Protein AF-A0AAV1KUM3-F1 (afdb_monomer)

Mean predicted aligned error: 6.7 Å

Solvent-accessible surface area (backbone atoms only — not comparable to full-atom values): 6616 Å² total; per-residue (Å²): 145,85,89,85,78,78,68,96,71,78,71,53,55,66,58,45,51,50,33,35,51,52,29,49,53,49,46,52,53,48,55,70,55,33,85,83,45,56,42,71,54,42,48,50,49,39,60,70,72,27,46,53,58,73,50,62,70,31,55,82,54,63,84,53,60,67,80,64,47,47,60,50,54,51,49,56,60,50,44,39,69,64,28,70,38,69,70,68,39,69,72,53,78,55,70,66,60,52,33,52,50,54,35,50,54,50,52,50,46,65,73,76,97

pLDDT: mean 85.31, std 14.9, range [33.22, 96.44]

Foldseek 3Di:
DPPPPPDPDPPCLVVLVVLLVVLVVLVVVLLVCLVVDALVVSLVCSVVPRVCSLQPVLLVCLVPDVVSNVSVQVSLVVSCVSSVDVVSSVPDDDSNVSSVVVNVVVVCVVVVD

Organism: NCBI:txid213953

Nearest PDB structures (foldseek):
  4tql-assembly1_A  TM=4.006E-01  e=7.213E+00  synthetic construct

Radius of gyration: 16.22 Å; Cα contacts (8 Å, |Δi|>4): 76; chains: 1; bounding box: 46×26×42 Å

Sequence (113 aa):
MLINYISNDVHFRGHLEEKAKLASKKLGVLSRAGQYFMPAHRLQLYKAQVRPHMEYCSHLWAGAPQYQLLPLDRIQRRVARIVDDRALSDWLDSLALRRDVASLCIFFRIYHG

Structure (mmCIF, N/CA/C/O backbone):
data_AF-A0AAV1KUM3-F1
#
_entry.id   AF-A0AAV1KUM3-F1
#
loop_
_atom_site.group_PDB
_atom_site.id
_atom_site.type_symbol
_atom_site.label_atom_id
_atom_site.label_alt_id
_atom_site.label_comp_id
_atom_site.label_asym_id
_atom_site.label_entity_id
_atom_site.label_seq_id
_atom_site.pdbx_PDB_ins_code
_atom_site.Cartn_x
_atom_site.Cartn_y
_atom_site.Cartn_z
_atom_site.occupancy
_atom_site.B_iso_or_equiv
_atom_site.auth_seq_id
_atom_site.auth_comp_id
_atom_site.auth_asym_id
_atom_site.auth_atom_id
_atom_site.pdbx_PDB_model_num
ATOM 1 N N . MET A 1 1 ? 28.614 -6.982 -25.196 1.00 37.88 1 MET A N 1
ATOM 2 C CA . MET A 1 1 ? 28.978 -5.767 -24.434 1.00 37.88 1 MET A CA 1
ATOM 3 C C . MET A 1 1 ? 28.225 -4.544 -24.971 1.00 37.88 1 MET A C 1
ATOM 5 O O . MET A 1 1 ? 28.867 -3.585 -25.346 1.00 37.88 1 MET A O 1
ATOM 9 N N . LEU A 1 2 ? 26.884 -4.553 -25.034 1.00 33.22 2 LEU A N 1
ATOM 10 C CA . LEU A 1 2 ? 26.071 -3.368 -25.384 1.00 33.22 2 LEU A CA 1
ATOM 11 C C . LEU A 1 2 ? 24.633 -3.518 -24.829 1.00 33.22 2 LEU A C 1
ATOM 13 O O . LEU A 1 2 ? 23.666 -3.536 -25.577 1.00 33.22 2 LEU A O 1
ATOM 17 N N . ILE A 1 3 ? 24.487 -3.665 -23.506 1.00 35.53 3 ILE A N 1
ATOM 18 C CA . ILE A 1 3 ? 23.201 -3.460 -22.802 1.00 35.53 3 ILE A CA 1
ATOM 19 C C . ILE A 1 3 ? 23.460 -2.526 -21.606 1.00 35.53 3 ILE A C 1
ATOM 21 O O . ILE A 1 3 ? 23.187 -2.858 -20.465 1.00 35.53 3 ILE A O 1
ATOM 25 N N . ASN A 1 4 ? 24.082 -1.373 -21.866 1.00 37.41 4 ASN A N 1
ATOM 26 C CA . ASN A 1 4 ? 24.394 -0.347 -20.858 1.00 37.41 4 ASN A CA 1
ATOM 27 C C . ASN A 1 4 ? 23.842 1.026 -21.284 1.00 37.41 4 ASN A C 1
ATOM 29 O O . ASN A 1 4 ? 24.530 2.033 -21.165 1.00 37.41 4 ASN A O 1
ATOM 33 N N . TYR A 1 5 ? 22.626 1.075 -21.837 1.00 37.53 5 TYR A N 1
ATOM 34 C CA . TYR A 1 5 ? 21.982 2.344 -22.215 1.00 37.53 5 TYR A CA 1
ATOM 35 C C . TYR A 1 5 ? 20.471 2.378 -21.936 1.00 37.53 5 TYR A C 1
ATOM 37 O O . TYR A 1 5 ? 19.722 3.096 -22.590 1.00 37.53 5 TYR A O 1
ATOM 45 N N . ILE A 1 6 ? 20.005 1.633 -20.930 1.00 42.25 6 ILE A N 1
ATOM 46 C CA . ILE A 1 6 ? 18.710 1.928 -20.304 1.00 42.25 6 ILE A CA 1
ATOM 47 C C . ILE A 1 6 ? 19.022 2.887 -19.158 1.00 42.25 6 ILE A C 1
ATOM 49 O O . ILE A 1 6 ? 19.445 2.456 -18.095 1.00 42.25 6 ILE A O 1
ATOM 53 N N . SER A 1 7 ? 18.935 4.185 -19.455 1.00 37.06 7 SER A N 1
ATOM 54 C CA . SER A 1 7 ? 18.992 5.340 -18.546 1.00 37.06 7 SER A CA 1
ATOM 55 C C . SER A 1 7 ? 19.245 5.012 -17.061 1.00 37.06 7 SER A C 1
ATOM 57 O O . SER A 1 7 ? 18.331 4.622 -16.335 1.00 37.06 7 SER A O 1
ATOM 59 N N . ASN A 1 8 ? 20.485 5.219 -16.600 1.00 46.28 8 ASN A N 1
ATOM 60 C CA . ASN A 1 8 ? 20.928 5.005 -15.213 1.00 46.28 8 ASN A CA 1
ATOM 61 C C . ASN A 1 8 ? 20.290 5.962 -14.182 1.00 46.28 8 ASN A C 1
ATOM 63 O O . ASN A 1 8 ? 20.643 5.900 -13.011 1.00 46.28 8 ASN A O 1
ATOM 67 N N . ASP A 1 9 ? 19.351 6.824 -14.582 1.00 49.50 9 ASP A N 1
ATOM 68 C CA . ASP A 1 9 ? 18.781 7.858 -13.715 1.00 49.50 9 ASP A CA 1
ATOM 69 C C . ASP A 1 9 ? 17.276 8.067 -13.926 1.00 49.50 9 ASP A C 1
ATOM 71 O O . ASP A 1 9 ? 16.771 9.191 -13.903 1.00 49.50 9 ASP A O 1
ATOM 75 N N . VAL A 1 10 ? 16.493 6.988 -14.046 1.00 54.31 10 VAL A N 1
ATOM 76 C CA . VAL A 1 10 ? 15.063 7.117 -13.724 1.00 54.31 10 VAL A CA 1
ATOM 77 C C . VAL A 1 10 ? 14.933 7.212 -12.204 1.00 54.31 10 VAL A C 1
ATOM 79 O O . VAL A 1 10 ? 14.690 6.236 -11.496 1.00 54.31 10 VAL A O 1
ATOM 82 N N . HIS A 1 11 ? 15.161 8.414 -11.678 1.00 64.31 11 HIS A N 1
ATOM 83 C CA . HIS A 1 11 ? 15.011 8.741 -10.267 1.00 64.31 11 HIS A CA 1
ATOM 84 C C . HIS A 1 11 ? 13.519 8.701 -9.885 1.00 64.31 11 HIS A C 1
ATOM 86 O O . HIS A 1 11 ? 12.857 9.724 -9.718 1.00 64.31 11 HIS A O 1
ATOM 92 N N . PHE A 1 12 ? 12.974 7.496 -9.686 1.00 74.62 12 PHE A N 1
ATOM 93 C CA . PHE A 1 12 ? 11.598 7.285 -9.220 1.00 74.62 12 PHE A CA 1
ATOM 94 C C . PHE A 1 12 ? 11.348 7.830 -7.814 1.00 74.62 12 PHE A C 1
ATOM 96 O O . PHE A 1 12 ? 10.201 7.871 -7.381 1.00 74.62 12 PHE A O 1
ATOM 103 N N . ARG A 1 13 ? 12.394 8.270 -7.103 1.00 81.88 13 ARG A N 1
ATOM 104 C CA . ARG A 1 13 ? 12.322 8.790 -5.736 1.00 81.88 13 ARG A CA 1
ATOM 105 C C . ARG A 1 13 ? 11.189 9.802 -5.556 1.00 81.88 13 ARG A C 1
ATOM 107 O O . ARG A 1 13 ? 10.318 9.561 -4.730 1.00 81.88 13 ARG A O 1
ATOM 114 N N . GLY A 1 14 ? 11.161 10.879 -6.344 1.00 84.56 14 GLY A N 1
ATOM 115 C CA . GLY A 1 14 ? 10.136 11.921 -6.201 1.00 84.56 14 GLY A CA 1
ATOM 116 C C . GLY A 1 14 ? 8.722 11.386 -6.445 1.00 84.56 14 GLY A C 1
ATOM 117 O O . GLY A 1 14 ? 7.800 11.672 -5.685 1.00 84.56 14 GLY A O 1
ATOM 118 N N . HIS A 1 15 ? 8.569 10.524 -7.451 1.00 86.69 15 HIS A N 1
ATOM 119 C CA . HIS A 1 15 ? 7.293 9.885 -7.756 1.00 86.69 15 HIS A CA 1
ATOM 120 C C . HIS A 1 15 ? 6.828 8.941 -6.636 1.00 86.69 15 HIS A C 1
ATOM 122 O O . HIS A 1 15 ? 5.681 9.002 -6.197 1.00 86.69 15 HIS A O 1
ATOM 128 N N . LEU A 1 16 ? 7.715 8.076 -6.144 1.00 88.50 16 LEU A N 1
ATOM 129 C CA . LEU A 1 16 ? 7.433 7.129 -5.065 1.00 88.50 16 LEU A CA 1
ATOM 130 C C . LEU A 1 16 ? 7.121 7.850 -3.755 1.00 88.50 16 LEU A C 1
ATOM 132 O O . LEU A 1 16 ? 6.201 7.452 -3.042 1.00 88.50 16 LEU A O 1
ATOM 136 N N . GLU A 1 17 ? 7.831 8.937 -3.459 1.00 90.50 17 GLU A N 1
ATOM 137 C CA . GLU A 1 17 ? 7.546 9.808 -2.321 1.00 90.50 17 GLU A CA 1
ATOM 138 C C . GLU A 1 17 ? 6.169 10.464 -2.445 1.00 90.50 17 GLU A C 1
ATOM 140 O O . GLU A 1 17 ? 5.406 10.476 -1.476 1.00 90.50 17 GLU A O 1
ATOM 145 N N . GLU A 1 18 ? 5.801 10.955 -3.629 1.00 91.06 18 GLU A N 1
ATOM 146 C CA . GLU A 1 18 ? 4.474 11.516 -3.882 1.00 91.06 18 GLU A CA 1
ATOM 147 C C . GLU A 1 18 ? 3.371 10.463 -3.690 1.00 91.06 18 GLU A C 1
ATOM 149 O O . GLU A 1 18 ? 2.390 10.707 -2.976 1.00 91.06 18 GLU A O 1
ATOM 154 N N . LYS A 1 19 ? 3.551 9.260 -4.250 1.00 91.75 19 LYS A N 1
ATOM 155 C CA . LYS A 1 19 ? 2.621 8.134 -4.073 1.00 91.75 19 LYS A CA 1
ATOM 156 C C . LYS A 1 19 ? 2.509 7.723 -2.609 1.00 91.75 19 LYS A C 1
ATOM 158 O O . LYS A 1 19 ? 1.394 7.564 -2.107 1.00 91.75 19 LYS A O 1
ATOM 163 N N . ALA A 1 20 ? 3.629 7.627 -1.894 1.00 93.38 20 ALA A N 1
ATOM 164 C CA . ALA A 1 20 ? 3.649 7.339 -0.465 1.00 93.38 20 ALA A CA 1
ATOM 165 C C . ALA A 1 20 ? 2.931 8.435 0.338 1.00 93.38 20 ALA A C 1
ATOM 167 O O . ALA A 1 20 ? 2.125 8.136 1.220 1.00 93.38 20 ALA A O 1
ATOM 168 N N . LYS A 1 21 ? 3.146 9.713 0.009 1.00 95.00 21 LYS A N 1
ATOM 169 C CA . LYS A 1 21 ? 2.470 10.847 0.654 1.00 95.00 21 LYS A CA 1
ATOM 170 C C . LYS A 1 21 ? 0.961 10.794 0.429 1.00 95.00 21 LYS A C 1
ATOM 172 O O . LYS A 1 21 ? 0.199 10.967 1.381 1.00 95.00 21 LYS A O 1
ATOM 177 N N . LEU A 1 22 ? 0.519 10.521 -0.798 1.00 94.94 22 LEU A N 1
ATOM 178 C CA . LEU A 1 22 ? -0.897 10.374 -1.133 1.00 94.94 22 LEU A CA 1
ATOM 179 C C . LEU A 1 22 ? -1.537 9.192 -0.391 1.00 94.94 22 LEU A C 1
ATOM 181 O O . LEU A 1 22 ? -2.580 9.356 0.248 1.00 94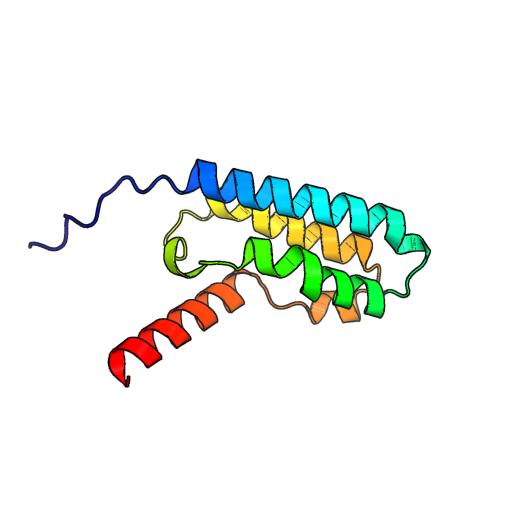.94 22 LEU A O 1
ATOM 185 N N . ALA A 1 23 ? -0.899 8.021 -0.423 1.00 95.81 23 ALA A N 1
ATOM 186 C CA . ALA A 1 23 ? -1.375 6.831 0.273 1.00 95.81 23 ALA A CA 1
ATOM 187 C C . ALA A 1 23 ? -1.425 7.047 1.795 1.00 95.81 23 ALA A C 1
ATOM 189 O O . ALA A 1 23 ? -2.415 6.701 2.436 1.00 95.81 23 ALA A O 1
ATOM 190 N N . SER A 1 24 ? -0.417 7.707 2.372 1.00 95.88 24 SER A N 1
ATOM 191 C CA . SER A 1 24 ? -0.375 8.052 3.796 1.00 95.88 24 SER A CA 1
ATOM 192 C C . SER A 1 24 ? -1.504 9.007 4.197 1.00 95.88 24 SER A C 1
ATOM 194 O O . SER A 1 24 ? -2.157 8.790 5.220 1.00 95.88 24 SER A O 1
ATOM 196 N N . LYS A 1 25 ? -1.809 10.022 3.372 1.00 96.44 25 LYS A N 1
ATOM 197 C CA . LYS A 1 25 ? -2.954 10.923 3.595 1.00 96.44 25 LYS A CA 1
ATOM 198 C C . LYS A 1 25 ? -4.276 10.154 3.617 1.00 96.44 25 LYS A C 1
ATOM 200 O O . LYS A 1 25 ? -5.052 10.310 4.560 1.00 96.44 25 LYS A O 1
ATOM 205 N N . LYS A 1 26 ? -4.512 9.298 2.618 1.00 95.75 26 LYS A N 1
ATOM 206 C CA . LYS A 1 26 ? -5.724 8.466 2.531 1.00 95.75 26 LYS A CA 1
ATOM 207 C C . LYS A 1 26 ? -5.831 7.487 3.698 1.00 95.75 26 LYS A C 1
ATOM 209 O O . LYS A 1 26 ? -6.896 7.367 4.296 1.00 95.75 26 LYS A O 1
ATOM 214 N N . LEU A 1 27 ? -4.720 6.864 4.088 1.00 96.25 27 LEU A N 1
ATOM 215 C CA . LEU A 1 27 ? -4.667 6.010 5.271 1.00 96.25 27 LEU A CA 1
ATOM 216 C C . LEU A 1 27 ? -4.970 6.794 6.554 1.00 96.25 27 LEU A C 1
ATOM 218 O O . LEU A 1 27 ? -5.631 6.273 7.442 1.00 96.25 27 LEU A O 1
ATOM 222 N N . GLY A 1 28 ? -4.529 8.049 6.656 1.00 95.75 28 GLY A N 1
ATOM 223 C CA . GLY A 1 28 ? -4.864 8.928 7.776 1.00 95.75 28 GLY A CA 1
ATOM 224 C C . GLY A 1 28 ? -6.363 9.223 7.874 1.00 95.75 28 GLY A C 1
ATOM 225 O O . GLY A 1 28 ? -6.915 9.200 8.972 1.00 95.75 28 GLY A O 1
ATOM 226 N N . VAL A 1 29 ? -7.033 9.450 6.739 1.00 94.81 29 VAL A N 1
ATOM 227 C CA . VAL A 1 29 ? -8.502 9.581 6.685 1.00 94.81 29 VAL A CA 1
ATOM 228 C C . VAL A 1 29 ? -9.169 8.281 7.137 1.00 94.81 29 VAL A C 1
ATOM 230 O O . VAL A 1 29 ? -10.011 8.315 8.032 1.00 94.81 29 VAL A O 1
ATOM 233 N N . LEU A 1 30 ? -8.736 7.139 6.591 1.00 94.69 30 LEU A N 1
ATOM 234 C CA . LEU A 1 30 ? -9.248 5.820 6.968 1.00 94.69 30 LEU A CA 1
ATOM 235 C C . LEU A 1 30 ? -9.051 5.533 8.462 1.00 94.69 30 LEU A C 1
ATOM 237 O O . LEU A 1 30 ? -9.959 5.037 9.111 1.00 94.69 30 LEU A O 1
ATOM 241 N N . SER A 1 31 ? -7.891 5.879 9.022 1.00 93.69 31 SER A N 1
ATOM 242 C CA . SER A 1 31 ? -7.574 5.675 10.437 1.00 93.69 31 SER A CA 1
ATOM 243 C C . SER A 1 31 ? -8.525 6.437 11.358 1.00 93.69 31 SER A C 1
ATOM 245 O O . SER A 1 31 ? -8.898 5.903 12.394 1.00 93.69 31 SER A O 1
ATOM 247 N N . ARG A 1 32 ? -8.923 7.664 10.993 1.00 94.50 32 ARG A N 1
ATOM 248 C CA . ARG A 1 32 ? -9.881 8.460 11.779 1.00 94.50 32 ARG A CA 1
ATOM 249 C C . ARG A 1 32 ? -11.303 7.922 11.666 1.00 94.50 32 ARG A C 1
ATOM 251 O O . ARG A 1 32 ? -12.012 7.863 12.660 1.00 94.50 32 ARG A O 1
ATOM 258 N N . ALA A 1 33 ? -11.707 7.509 10.467 1.00 91.69 33 ALA A N 1
ATOM 259 C CA . ALA A 1 33 ? -13.019 6.905 10.255 1.00 91.69 33 ALA A CA 1
ATOM 260 C C . ALA A 1 33 ? -13.098 5.463 10.795 1.00 91.69 33 ALA A C 1
ATOM 262 O O . ALA A 1 33 ? -14.187 4.940 11.005 1.00 91.69 33 ALA A O 1
ATOM 263 N N . GLY A 1 34 ? -11.950 4.820 11.032 1.00 89.25 34 GLY A N 1
ATOM 264 C CA . GLY A 1 34 ? -11.834 3.401 11.364 1.00 89.25 34 GLY A CA 1
ATOM 265 C C . GLY A 1 34 ? -12.638 2.977 12.589 1.00 89.25 34 GLY A C 1
ATOM 266 O O . GLY A 1 34 ? -13.159 1.866 12.598 1.00 89.25 34 GLY A O 1
ATOM 267 N N . GLN A 1 35 ? -12.821 3.862 13.573 1.00 89.88 35 GLN A N 1
ATOM 268 C CA . GLN A 1 35 ? -13.615 3.576 14.774 1.00 89.88 35 GLN A CA 1
ATOM 269 C C . GLN A 1 35 ? -15.074 3.185 14.477 1.00 89.88 35 GLN A C 1
ATOM 271 O O . GLN A 1 35 ? -15.679 2.466 15.262 1.00 89.88 35 GLN A O 1
ATOM 276 N N . TYR A 1 36 ? -15.620 3.594 13.327 1.00 92.81 36 TYR A N 1
ATOM 277 C CA . TYR A 1 36 ? -16.989 3.275 12.907 1.00 92.81 36 TYR A CA 1
ATOM 278 C C . TYR A 1 36 ? -17.100 1.964 12.112 1.00 92.81 36 TYR A C 1
ATOM 280 O O . TYR A 1 36 ? -18.195 1.565 11.724 1.00 92.81 36 TYR A O 1
ATOM 288 N N . PHE A 1 37 ? -15.979 1.293 11.840 1.00 92.94 37 PHE A N 1
ATOM 289 C CA . PHE A 1 37 ? -15.921 0.107 10.990 1.00 92.94 37 PHE A CA 1
ATOM 290 C C . PHE A 1 37 ? -15.338 -1.094 11.735 1.00 92.94 37 PHE A C 1
ATOM 292 O O . PHE A 1 37 ? -14.400 -0.957 12.522 1.00 92.94 37 PHE A O 1
ATOM 299 N N . MET A 1 38 ? -15.846 -2.286 11.413 1.00 94.38 38 MET A N 1
ATOM 300 C CA . MET A 1 38 ? -15.249 -3.560 11.829 1.00 94.38 38 MET A CA 1
ATOM 301 C C . MET A 1 38 ? -13.869 -3.768 11.174 1.00 94.38 38 MET A C 1
ATOM 303 O O . MET A 1 38 ? -13.658 -3.275 10.059 1.00 94.38 38 MET A O 1
ATOM 307 N N . PRO A 1 39 ? -12.952 -4.536 11.794 1.00 93.69 39 PRO A N 1
ATOM 308 C CA . PRO A 1 39 ? -11.625 -4.836 11.243 1.00 93.69 39 PRO A CA 1
ATOM 309 C C . PRO A 1 39 ? -11.631 -5.271 9.769 1.00 93.69 39 PRO A C 1
ATOM 311 O O . PRO A 1 39 ? -10.902 -4.709 8.947 1.00 93.69 39 PRO A O 1
ATOM 314 N N . ALA A 1 40 ? -12.531 -6.187 9.395 1.00 93.44 40 ALA A N 1
ATOM 315 C CA . ALA A 1 40 ? -12.688 -6.653 8.015 1.00 93.44 40 ALA A CA 1
ATOM 316 C C . ALA A 1 40 ? -13.042 -5.518 7.037 1.00 93.44 40 ALA A C 1
ATOM 318 O O . ALA A 1 40 ? -12.447 -5.405 5.964 1.00 93.44 40 ALA A O 1
ATOM 319 N N . HIS A 1 41 ? -13.948 -4.616 7.429 1.00 94.31 41 HIS A N 1
ATOM 320 C CA . HIS A 1 41 ? -14.317 -3.451 6.623 1.00 94.31 41 HIS A CA 1
ATOM 321 C C . HIS A 1 41 ? -13.157 -2.457 6.490 1.00 94.31 41 HIS A C 1
ATOM 323 O O . HIS A 1 41 ? -12.943 -1.911 5.408 1.00 94.31 41 HIS A O 1
ATOM 329 N N . ARG A 1 42 ? -12.358 -2.248 7.548 1.00 94.56 42 ARG A N 1
ATOM 330 C CA . ARG A 1 42 ? -11.150 -1.401 7.481 1.00 94.56 42 ARG A CA 1
ATOM 331 C C . ARG A 1 42 ? -10.140 -1.962 6.484 1.00 94.56 42 ARG A C 1
ATOM 333 O O . ARG A 1 42 ? -9.600 -1.208 5.674 1.00 94.56 42 ARG A O 1
ATOM 340 N N . LEU A 1 43 ? -9.919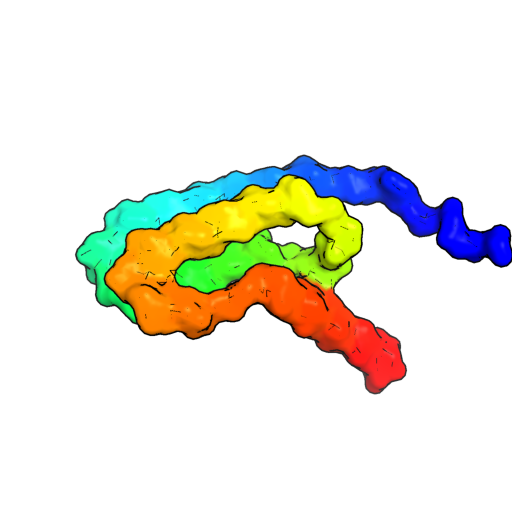 -3.278 6.509 1.00 94.50 43 LEU A N 1
ATOM 341 C CA . LEU A 1 43 ? -9.038 -3.954 5.559 1.00 94.50 43 LEU A CA 1
ATOM 342 C C . LEU A 1 43 ? -9.565 -3.834 4.122 1.00 94.50 43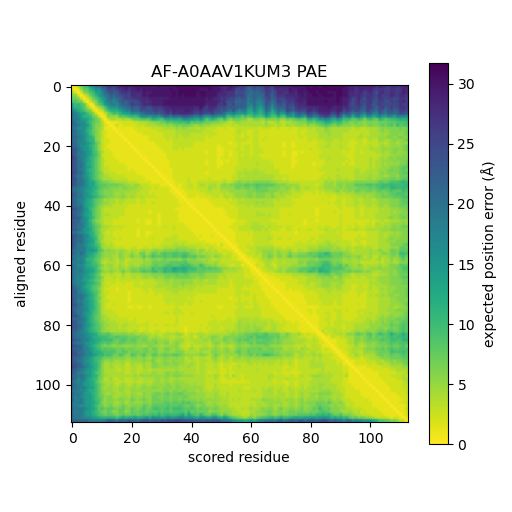 LEU A C 1
ATOM 344 O O . LEU A 1 43 ? -8.797 -3.526 3.209 1.00 94.50 43 LEU A O 1
ATOM 348 N N . GLN A 1 44 ? -10.868 -4.029 3.917 1.00 94.19 44 GLN A N 1
ATOM 349 C CA . GLN A 1 44 ? -11.503 -3.877 2.607 1.00 94.19 44 GLN A CA 1
ATOM 350 C C . GLN A 1 44 ? -11.366 -2.445 2.074 1.00 94.19 44 GLN A C 1
ATOM 352 O O . GLN A 1 44 ? -10.946 -2.247 0.934 1.00 94.19 44 GLN A O 1
ATOM 357 N N . LEU A 1 45 ? -11.644 -1.437 2.904 1.00 94.56 45 LEU A N 1
ATOM 358 C CA . LEU A 1 45 ? -11.481 -0.028 2.547 1.00 94.56 45 LEU A CA 1
ATOM 359 C C . LEU A 1 45 ? -10.026 0.312 2.220 1.00 94.56 45 LEU A C 1
ATOM 361 O O . LEU A 1 45 ? -9.767 1.022 1.250 1.00 94.56 45 LEU A O 1
ATOM 365 N N . TYR A 1 46 ? -9.066 -0.226 2.975 1.00 94.81 46 TYR A N 1
ATOM 366 C CA . TYR A 1 46 ? -7.650 -0.086 2.647 1.00 94.81 46 TYR A CA 1
ATOM 367 C C . TYR A 1 46 ? -7.330 -0.658 1.257 1.00 94.81 46 TYR A C 1
ATOM 369 O O . TYR A 1 46 ? -6.741 0.049 0.429 1.00 94.81 46 TYR A O 1
ATOM 377 N N . LYS A 1 47 ? -7.742 -1.907 0.989 1.00 93.81 47 LYS A N 1
ATOM 378 C CA . LYS A 1 47 ? -7.521 -2.589 -0.297 1.00 93.81 47 LYS A CA 1
ATOM 379 C C . LYS A 1 47 ? -8.160 -1.826 -1.462 1.00 93.81 47 LYS A C 1
ATOM 381 O O . LYS A 1 47 ? -7.561 -1.767 -2.529 1.00 93.81 47 LYS A O 1
ATOM 386 N N . ALA A 1 48 ? -9.323 -1.213 -1.253 1.00 93.88 48 ALA A N 1
ATOM 387 C CA . ALA A 1 48 ? -10.040 -0.477 -2.290 1.00 93.88 48 ALA A CA 1
ATOM 388 C C . ALA A 1 48 ? -9.498 0.945 -2.527 1.00 93.88 48 ALA A C 1
ATOM 390 O O . ALA A 1 48 ? -9.411 1.386 -3.667 1.00 93.88 48 ALA A O 1
ATOM 391 N N . GLN A 1 49 ? -9.148 1.682 -1.467 1.00 93.75 49 GLN A N 1
ATOM 392 C CA . GLN A 1 49 ? -8.927 3.135 -1.554 1.00 93.75 49 GLN A CA 1
ATOM 393 C C . GLN A 1 49 ? -7.469 3.569 -1.422 1.00 93.75 49 GLN A C 1
ATOM 395 O O . GLN A 1 49 ? -7.107 4.633 -1.923 1.00 93.75 49 GLN A O 1
ATOM 400 N N . VAL A 1 50 ? -6.633 2.800 -0.720 1.00 94.62 50 VAL A N 1
ATOM 401 C CA . VAL A 1 50 ? -5.237 3.175 -0.430 1.00 94.62 50 VAL A CA 1
ATOM 402 C C . VAL A 1 50 ? -4.277 2.329 -1.253 1.00 94.62 50 VAL A C 1
ATOM 404 O O . VAL A 1 50 ? -3.402 2.874 -1.926 1.00 94.62 50 VAL A O 1
ATOM 407 N N . ARG A 1 51 ? -4.466 1.005 -1.227 1.00 92.56 51 ARG A N 1
ATOM 408 C CA . ARG A 1 51 ? -3.578 0.023 -1.857 1.00 92.56 51 ARG A CA 1
ATOM 409 C C . ARG A 1 51 ? -3.330 0.275 -3.355 1.00 92.56 51 ARG A C 1
ATOM 411 O O . ARG A 1 51 ? -2.165 0.233 -3.746 1.00 92.56 51 ARG A O 1
ATOM 418 N N . PRO A 1 52 ? -4.325 0.657 -4.185 1.00 92.31 52 PRO A N 1
ATOM 419 C CA . PRO A 1 52 ? -4.088 0.893 -5.609 1.00 92.31 52 PRO A CA 1
ATOM 420 C C . PRO A 1 52 ? -3.077 2.012 -5.876 1.00 92.31 52 PRO A C 1
ATOM 422 O O . PRO A 1 52 ? -2.309 1.932 -6.826 1.00 92.31 52 PRO A O 1
ATOM 425 N N . HIS A 1 53 ? -3.000 3.033 -5.016 1.00 90.75 53 HIS A N 1
ATOM 426 C CA . HIS A 1 53 ? -2.034 4.124 -5.183 1.00 90.75 53 HIS A CA 1
ATOM 427 C C . HIS A 1 53 ? -0.587 3.699 -4.932 1.00 90.75 53 HIS A C 1
ATOM 429 O O . HIS A 1 53 ? 0.329 4.378 -5.386 1.00 90.75 53 HIS A O 1
ATOM 435 N N . MET A 1 54 ? -0.391 2.599 -4.209 1.00 90.75 54 MET A N 1
ATOM 436 C CA . MET A 1 54 ? 0.920 2.024 -3.930 1.00 90.75 54 MET A CA 1
ATOM 437 C C . MET A 1 54 ? 1.299 0.940 -4.943 1.00 90.75 54 MET A C 1
ATOM 439 O O . MET A 1 54 ? 2.457 0.563 -5.002 1.00 90.75 54 MET A O 1
ATOM 443 N N . GLU A 1 55 ? 0.345 0.429 -5.723 1.00 88.62 55 GLU A N 1
ATOM 444 C CA . GLU A 1 55 ? 0.561 -0.658 -6.692 1.00 88.62 55 GLU A CA 1
ATOM 445 C C . GLU A 1 55 ? 0.486 -0.193 -8.146 1.00 88.62 55 GLU A C 1
ATOM 447 O O . GLU A 1 55 ? 0.972 -0.877 -9.049 1.00 88.62 55 GLU A O 1
ATOM 452 N N . TYR A 1 56 ? -0.112 0.976 -8.380 1.00 84.50 56 TYR A N 1
ATOM 453 C CA . TYR A 1 56 ? -0.217 1.578 -9.697 1.00 84.50 56 TYR A CA 1
ATOM 454 C C . TYR A 1 56 ? 1.162 1.740 -10.344 1.00 84.50 56 TYR A C 1
ATOM 456 O O . TYR A 1 56 ? 2.088 2.289 -9.742 1.00 84.50 56 TYR A O 1
ATOM 464 N N . CYS A 1 57 ? 1.276 1.266 -11.587 1.00 76.06 57 CYS A N 1
ATOM 465 C CA . CYS A 1 57 ? 2.514 1.255 -12.366 1.00 76.06 57 CYS A CA 1
ATOM 466 C C . CYS A 1 57 ? 3.720 0.625 -11.651 1.00 76.06 57 CYS A C 1
ATOM 468 O O . CYS A 1 57 ? 4.859 0.975 -11.943 1.00 76.06 57 CYS A O 1
ATOM 470 N N . SER A 1 58 ? 3.477 -0.316 -10.738 1.00 82.19 58 SER A N 1
ATOM 471 C CA . SER A 1 58 ? 4.505 -1.038 -9.977 1.00 82.19 58 SER A CA 1
ATOM 472 C C . SER A 1 58 ? 5.648 -1.607 -10.811 1.00 82.19 58 SER A C 1
ATOM 474 O O . SER A 1 58 ? 6.794 -1.553 -10.383 1.00 82.19 58 SER A O 1
ATOM 476 N N . HIS A 1 59 ? 5.342 -2.114 -12.002 1.00 79.31 59 HIS A N 1
ATOM 477 C CA . HIS A 1 59 ? 6.313 -2.665 -12.946 1.00 79.31 59 HIS A CA 1
ATOM 478 C C . HIS A 1 59 ? 7.343 -1.634 -13.432 1.00 79.31 59 HIS A C 1
ATOM 480 O O . HIS A 1 59 ? 8.484 -2.001 -13.690 1.00 79.31 59 HIS A O 1
ATOM 486 N N . LEU A 1 60 ? 6.983 -0.343 -13.512 1.00 82.12 60 LEU A N 1
ATOM 487 C CA . LEU A 1 60 ? 7.918 0.711 -13.928 1.00 82.12 60 LEU A CA 1
ATOM 488 C C . LEU A 1 60 ? 9.055 0.885 -12.920 1.00 82.12 60 LEU A C 1
ATOM 490 O O . LEU A 1 60 ? 10.181 1.177 -13.298 1.00 82.12 60 LEU A O 1
ATOM 494 N N . TRP A 1 61 ? 8.756 0.690 -11.639 1.00 82.50 61 TRP A N 1
ATOM 495 C CA . TRP A 1 61 ? 9.692 0.859 -10.531 1.00 82.50 61 TRP A CA 1
ATOM 496 C C . TRP A 1 61 ? 9.965 -0.462 -9.798 1.00 82.50 61 TRP A C 1
ATOM 498 O O . TRP A 1 61 ? 10.432 -0.457 -8.659 1.00 82.50 61 TRP A O 1
ATOM 508 N N . ALA A 1 62 ? 9.727 -1.604 -10.453 1.00 78.44 62 ALA A 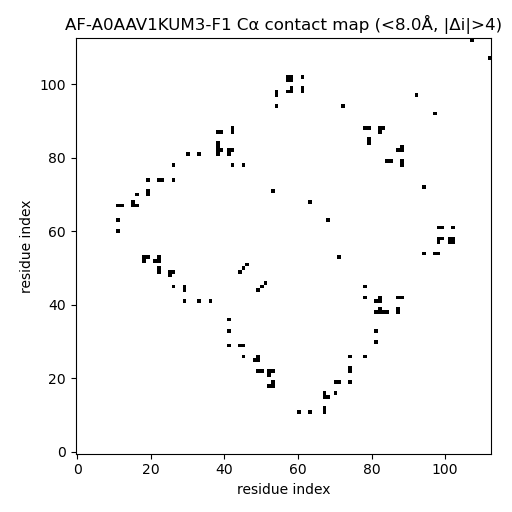N 1
ATOM 509 C CA . ALA A 1 62 ? 10.033 -2.927 -9.907 1.00 78.44 62 ALA A CA 1
ATOM 510 C C . ALA A 1 62 ? 11.543 -3.112 -9.669 1.00 78.44 62 ALA A C 1
ATOM 512 O O . ALA A 1 62 ? 11.937 -3.777 -8.717 1.00 78.44 62 ALA A O 1
ATOM 513 N N . GLY A 1 63 ? 12.383 -2.454 -10.476 1.00 77.25 63 GLY A N 1
ATOM 514 C CA . GLY A 1 63 ? 13.838 -2.405 -10.295 1.00 77.25 63 GLY A CA 1
ATOM 515 C C . GLY A 1 63 ? 14.342 -1.288 -9.373 1.00 77.25 63 GLY A C 1
ATOM 516 O O . GLY A 1 63 ? 15.551 -1.082 -9.285 1.00 77.25 63 GLY A O 1
ATOM 517 N N . ALA A 1 64 ? 13.460 -0.523 -8.716 1.00 84.69 64 ALA A N 1
ATOM 518 C CA . ALA A 1 64 ? 13.893 0.572 -7.852 1.00 84.69 64 ALA A CA 1
ATOM 519 C C . ALA A 1 64 ? 14.626 0.043 -6.600 1.00 84.69 64 ALA A C 1
ATOM 521 O O . ALA A 1 64 ? 14.244 -0.992 -6.046 1.00 84.69 64 ALA A O 1
ATOM 522 N N . PRO A 1 65 ? 15.639 0.768 -6.087 1.00 85.81 65 PRO A N 1
ATOM 523 C CA . PRO A 1 65 ? 16.336 0.376 -4.870 1.00 85.81 65 PRO A CA 1
ATOM 524 C C . PRO A 1 65 ? 15.381 0.211 -3.685 1.00 85.81 65 PRO A C 1
ATOM 526 O O . PRO A 1 65 ? 14.498 1.044 -3.470 1.00 85.81 65 PRO A O 1
ATOM 529 N N . GLN A 1 66 ? 15.617 -0.799 -2.843 1.00 86.56 66 GLN A N 1
ATOM 530 C CA . GLN A 1 66 ? 14.740 -1.118 -1.710 1.00 86.56 66 GLN A CA 1
ATOM 531 C C . GLN A 1 66 ? 14.473 0.090 -0.798 1.00 86.56 66 GLN A C 1
ATOM 533 O O . GLN A 1 66 ? 13.349 0.273 -0.335 1.00 86.56 66 GLN A O 1
ATOM 538 N N . TYR A 1 67 ? 15.464 0.965 -0.592 1.00 87.81 67 TYR A N 1
ATOM 539 C CA . TYR A 1 67 ? 15.307 2.157 0.245 1.00 87.81 67 TYR A CA 1
ATOM 540 C C . TYR A 1 67 ? 14.231 3.132 -0.269 1.00 87.81 67 TYR A C 1
ATOM 542 O O . TYR A 1 67 ? 13.584 3.794 0.541 1.00 87.81 67 TYR A O 1
ATOM 550 N N . GLN A 1 68 ? 13.999 3.198 -1.587 1.00 87.81 68 GLN A N 1
ATOM 551 C CA . GLN A 1 68 ? 12.947 4.027 -2.193 1.00 87.81 68 GLN A CA 1
ATOM 552 C C . GLN A 1 68 ? 11.552 3.418 -1.997 1.00 87.81 68 GLN A C 1
ATOM 554 O O . GLN A 1 68 ? 10.547 4.121 -2.059 1.00 87.81 68 GLN A O 1
ATOM 559 N N . LEU A 1 69 ? 11.492 2.113 -1.726 1.00 89.50 69 LEU A N 1
ATOM 560 C CA . LEU A 1 69 ? 10.264 1.337 -1.552 1.00 89.50 69 LEU A CA 1
ATOM 561 C C . LEU A 1 69 ? 9.836 1.248 -0.083 1.00 89.50 69 LEU A C 1
ATOM 563 O O . LEU A 1 69 ? 8.645 1.130 0.210 1.00 89.50 69 LEU A O 1
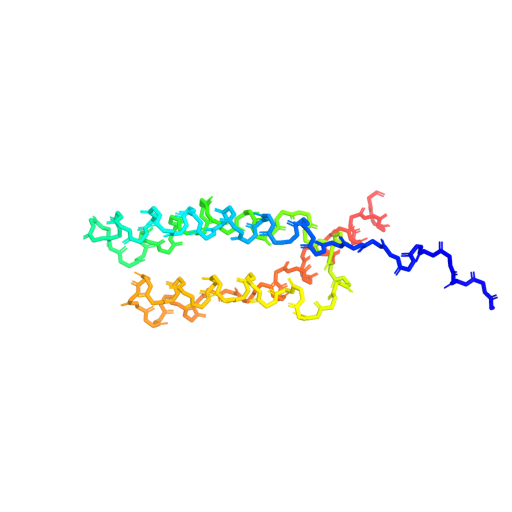ATOM 567 N N . LEU A 1 70 ? 10.788 1.401 0.846 1.00 91.56 70 LEU A N 1
ATOM 568 C CA . LEU A 1 70 ? 10.543 1.398 2.292 1.00 91.56 70 LEU A CA 1
ATOM 569 C C . LEU A 1 70 ? 9.381 2.301 2.745 1.00 91.56 70 LEU A C 1
ATOM 571 O O . LEU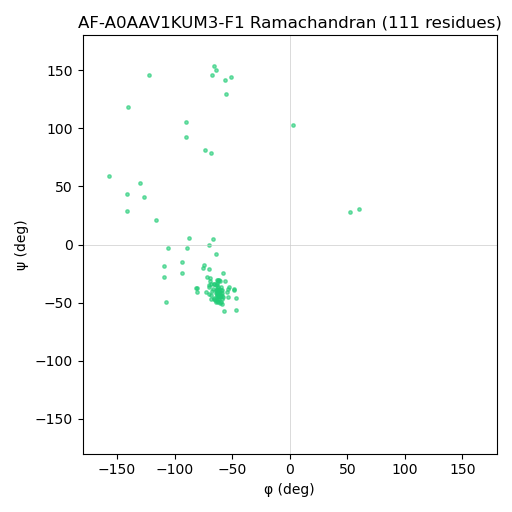 A 1 70 ? 8.654 1.885 3.653 1.00 91.56 70 LEU A O 1
ATOM 575 N N . PRO A 1 71 ? 9.159 3.513 2.190 1.00 92.56 71 PRO A N 1
ATOM 576 C CA . PRO A 1 71 ? 8.004 4.329 2.556 1.00 92.56 71 PRO A C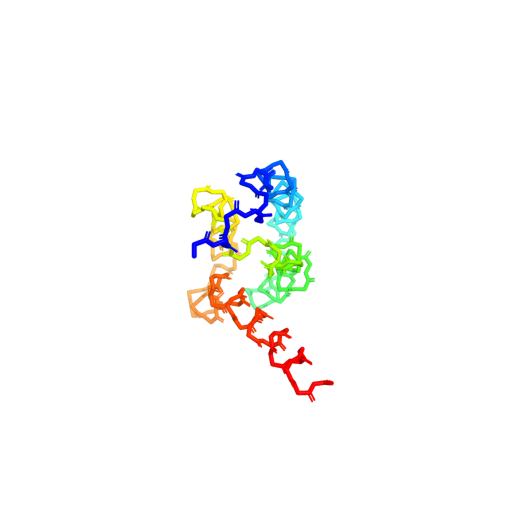A 1
ATOM 577 C C . PRO A 1 71 ? 6.663 3.629 2.305 1.00 92.56 71 PRO A C 1
ATOM 579 O O . PRO A 1 71 ? 5.769 3.719 3.147 1.00 92.56 71 PRO A O 1
ATOM 582 N N . LEU A 1 72 ? 6.529 2.887 1.202 1.00 92.56 72 LEU A N 1
ATOM 583 C CA . LEU A 1 72 ? 5.311 2.142 0.871 1.00 92.56 72 LEU A CA 1
ATOM 584 C C . LEU A 1 72 ? 5.105 0.970 1.842 1.00 92.56 72 LEU A C 1
ATOM 586 O O . LEU A 1 72 ? 4.012 0.798 2.387 1.00 92.56 72 LEU A O 1
ATOM 590 N N . ASP A 1 73 ? 6.174 0.237 2.161 1.00 91.69 73 ASP A N 1
ATOM 591 C CA . ASP A 1 73 ? 6.126 -0.867 3.129 1.00 91.69 73 ASP A CA 1
ATOM 592 C C . ASP A 1 73 ? 5.778 -0.382 4.547 1.00 91.69 73 ASP A C 1
ATOM 594 O O . ASP A 1 73 ? 5.085 -1.064 5.307 1.00 91.69 73 ASP A O 1
ATOM 598 N N . ARG A 1 74 ? 6.234 0.821 4.929 1.00 93.56 74 ARG A N 1
ATOM 599 C CA . ARG A 1 74 ? 5.864 1.458 6.208 1.00 93.56 74 ARG A CA 1
ATOM 600 C C . ARG A 1 74 ? 4.368 1.758 6.275 1.00 93.56 74 ARG A C 1
ATOM 602 O O . ARG A 1 74 ? 3.772 1.597 7.341 1.00 93.56 74 ARG A O 1
ATOM 609 N N . ILE A 1 75 ? 3.762 2.175 5.163 1.00 94.56 75 ILE A N 1
ATOM 610 C CA . ILE A 1 75 ? 2.317 2.420 5.083 1.00 94.56 75 ILE A CA 1
ATOM 611 C C . ILE A 1 75 ? 1.562 1.101 5.251 1.00 94.56 75 ILE A C 1
ATOM 613 O O . ILE A 1 75 ? 0.670 1.040 6.093 1.00 94.56 75 ILE A O 1
ATOM 617 N N . GLN A 1 76 ? 1.966 0.030 4.559 1.00 92.88 76 GLN A N 1
ATOM 618 C CA . GLN A 1 76 ? 1.354 -1.294 4.734 1.00 92.88 76 GLN A CA 1
ATOM 619 C C . GLN A 1 76 ? 1.462 -1.795 6.186 1.00 92.88 76 GLN A C 1
ATOM 621 O O . GLN A 1 76 ? 0.469 -2.219 6.769 1.00 92.88 76 GLN A O 1
ATOM 626 N N . ARG A 1 77 ? 2.620 -1.649 6.840 1.00 92.00 77 ARG A N 1
ATOM 627 C CA . ARG A 1 77 ? 2.766 -1.996 8.270 1.00 92.00 77 ARG A CA 1
ATOM 628 C C . ARG A 1 77 ? 1.885 -1.161 9.199 1.00 92.00 77 ARG A C 1
ATOM 630 O O . ARG A 1 77 ? 1.463 -1.628 10.253 1.00 92.00 77 ARG A O 1
ATOM 637 N N . ARG A 1 78 ? 1.599 0.094 8.845 1.00 93.38 78 ARG A N 1
ATOM 638 C CA . ARG A 1 78 ? 0.659 0.931 9.603 1.00 93.38 78 ARG A CA 1
ATOM 639 C C . ARG A 1 78 ? -0.783 0.437 9.463 1.00 93.38 78 ARG A C 1
ATOM 641 O O . ARG A 1 78 ? -1.539 0.576 10.416 1.00 93.38 78 ARG A O 1
ATOM 648 N N . VAL A 1 79 ? -1.147 -0.159 8.329 1.00 92.50 79 VAL A N 1
ATOM 649 C CA . VAL A 1 79 ? -2.488 -0.719 8.099 1.00 92.50 79 VAL A CA 1
ATOM 650 C C . VAL A 1 79 ? -2.774 -1.869 9.050 1.00 92.50 79 VAL A C 1
ATOM 652 O O . VAL A 1 79 ? -3.855 -1.883 9.624 1.00 92.50 79 VAL A O 1
ATOM 655 N N . ALA A 1 80 ? -1.806 -2.759 9.288 1.00 90.81 80 ALA A N 1
ATOM 656 C CA . ALA A 1 80 ? -1.971 -3.864 10.236 1.00 90.81 80 ALA A CA 1
ATOM 657 C C . ALA A 1 80 ? -2.415 -3.370 11.629 1.00 90.81 80 ALA A C 1
ATOM 659 O O . ALA A 1 80 ? -3.309 -3.936 12.249 1.00 90.81 80 ALA A O 1
ATOM 660 N N . ARG A 1 81 ? -1.874 -2.226 12.074 1.00 91.00 81 ARG A N 1
ATOM 661 C CA . ARG A 1 81 ? -2.271 -1.572 13.334 1.00 91.00 81 ARG A CA 1
ATOM 662 C C . ARG A 1 81 ? -3.655 -0.912 13.293 1.00 91.00 81 ARG A C 1
ATOM 664 O O . ARG A 1 81 ? -4.268 -0.754 14.332 1.00 91.00 81 ARG A O 1
ATOM 671 N N . ILE A 1 82 ? -4.126 -0.473 12.124 1.00 91.06 82 ILE A N 1
ATOM 672 C CA . ILE A 1 82 ? -5.452 0.159 11.962 1.00 91.06 82 ILE A CA 1
ATOM 673 C C . ILE A 1 82 ? -6.554 -0.900 11.863 1.00 91.06 82 ILE A C 1
ATOM 675 O O . ILE A 1 82 ? -7.665 -0.697 12.354 1.00 91.06 82 ILE A O 1
ATOM 679 N N . VAL A 1 83 ? -6.257 -2.014 11.195 1.00 92.06 83 VAL A N 1
ATOM 680 C CA . VAL A 1 83 ? -7.164 -3.159 11.100 1.00 92.06 83 VAL A CA 1
ATOM 681 C C . VAL A 1 83 ? -7.391 -3.748 12.489 1.00 92.06 83 VAL A C 1
ATOM 683 O O . VAL A 1 83 ? -8.540 -4.022 12.810 1.00 92.06 83 VAL A O 1
ATOM 686 N N . ASP A 1 84 ? -6.341 -3.812 13.318 1.00 88.31 84 ASP A N 1
ATOM 687 C CA . ASP A 1 84 ? -6.409 -4.271 14.716 1.00 88.31 84 ASP A CA 1
ATOM 688 C C . ASP A 1 84 ? -6.919 -5.719 14.850 1.00 88.31 84 ASP A C 1
ATOM 690 O O . ASP A 1 84 ? -7.568 -6.110 15.811 1.00 88.31 84 ASP A O 1
ATOM 694 N N . ASP A 1 85 ? -6.620 -6.528 13.833 1.00 91.56 85 ASP A N 1
ATOM 695 C CA . ASP A 1 85 ? -6.887 -7.961 13.782 1.00 91.56 85 ASP A CA 1
ATOM 696 C C . ASP A 1 85 ? -5.687 -8.628 13.108 1.00 91.56 85 ASP A C 1
ATOM 698 O O . ASP A 1 85 ? -5.333 -8.315 11.961 1.00 91.56 85 ASP A O 1
ATOM 702 N N . ARG A 1 86 ? -5.020 -9.510 13.856 1.00 86.69 86 ARG A N 1
ATOM 703 C CA . ARG A 1 86 ? -3.783 -10.158 13.419 1.00 86.69 86 ARG A CA 1
ATOM 704 C C . ARG A 1 86 ? -4.037 -11.155 12.297 1.00 86.69 86 ARG A C 1
ATOM 706 O O . ARG A 1 86 ? -3.307 -11.121 11.315 1.00 86.69 86 ARG A O 1
ATOM 713 N N . ALA A 1 87 ? -5.096 -11.958 12.398 1.00 90.38 87 ALA A N 1
ATOM 714 C CA . ALA A 1 87 ? -5.430 -12.931 11.368 1.00 90.38 87 ALA A CA 1
ATOM 715 C C . ALA A 1 87 ? -5.684 -12.210 10.042 1.00 90.38 87 ALA A C 1
ATOM 717 O O . ALA A 1 87 ? -5.054 -12.521 9.037 1.00 90.38 87 ALA A O 1
ATOM 718 N N . LEU A 1 88 ? -6.525 -11.171 10.051 1.00 88.88 88 LEU A N 1
ATOM 719 C CA . LEU A 1 88 ? -6.818 -10.371 8.857 1.00 88.88 88 LEU A CA 1
ATOM 720 C C . LEU A 1 88 ? -5.593 -9.639 8.294 1.00 88.88 88 LEU A C 1
ATOM 722 O O . LEU A 1 88 ? -5.481 -9.475 7.077 1.00 88.88 88 LEU A O 1
ATOM 726 N N . SER A 1 89 ? -4.685 -9.191 9.159 1.00 85.31 89 SER A N 1
ATOM 727 C CA . SER A 1 89 ? -3.441 -8.542 8.738 1.00 85.31 89 SER A CA 1
ATOM 728 C C . SER A 1 89 ? -2.463 -9.523 8.093 1.00 85.31 89 SER A C 1
ATOM 730 O O . SER A 1 89 ? -1.791 -9.146 7.135 1.00 85.31 89 SER A O 1
ATOM 732 N N . ASP A 1 90 ? -2.419 -10.769 8.5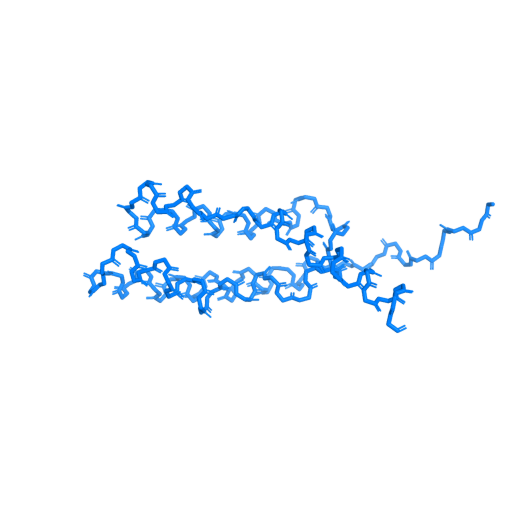65 1.00 86.50 90 ASP A N 1
ATOM 733 C CA . ASP A 1 90 ? -1.571 -11.826 8.005 1.00 86.50 90 ASP A CA 1
ATOM 734 C C . ASP A 1 90 ? -2.052 -12.258 6.604 1.00 86.50 90 ASP A C 1
ATOM 736 O O . ASP A 1 90 ? -1.240 -12.587 5.743 1.00 86.50 90 ASP A O 1
ATOM 740 N N . TRP A 1 91 ? -3.356 -12.141 6.315 1.00 84.81 91 TRP A N 1
ATOM 741 C CA . TRP A 1 91 ? -3.929 -12.320 4.967 1.00 84.81 91 TRP A CA 1
ATOM 742 C C . TRP A 1 91 ? -3.568 -11.203 3.968 1.00 84.81 91 TRP A C 1
ATOM 744 O O . TRP A 1 91 ? -4.043 -11.205 2.825 1.00 84.81 91 TRP A O 1
ATOM 754 N N . LEU A 1 92 ? -2.801 -10.188 4.372 1.00 86.62 92 LEU A N 1
ATOM 755 C CA . LEU A 1 92 ? -2.406 -9.106 3.481 1.00 86.62 92 LEU A CA 1
ATOM 756 C C . LEU A 1 92 ? -1.091 -9.436 2.769 1.00 86.62 92 LEU A C 1
ATOM 758 O O . LEU A 1 92 ? -0.015 -9.286 3.342 1.00 86.62 92 LEU A O 1
ATOM 762 N N . ASP A 1 93 ? -1.182 -9.775 1.478 1.00 89.19 93 ASP A N 1
ATOM 763 C CA . ASP A 1 93 ? 0.004 -10.023 0.647 1.00 89.19 93 ASP A CA 1
ATOM 764 C C . ASP A 1 93 ? 1.018 -8.877 0.737 1.00 89.19 93 ASP A C 1
ATOM 766 O O . ASP A 1 93 ? 0.649 -7.695 0.779 1.00 89.19 93 ASP A O 1
ATOM 770 N N . SER A 1 94 ? 2.308 -9.205 0.699 1.00 89.50 94 SER A N 1
ATOM 771 C CA . SER A 1 94 ? 3.356 -8.187 0.658 1.00 89.50 94 SER A CA 1
ATOM 772 C C . SER A 1 94 ? 3.282 -7.364 -0.636 1.00 89.50 94 SER A C 1
ATOM 774 O O . SER A 1 94 ? 2.887 -7.855 -1.698 1.00 89.50 94 SER A O 1
ATOM 776 N N . LEU A 1 95 ? 3.696 -6.093 -0.572 1.00 88.94 95 LEU A N 1
ATOM 777 C CA . LEU A 1 95 ? 3.817 -5.273 -1.783 1.00 88.94 95 LEU A CA 1
ATOM 778 C C . LEU A 1 95 ? 4.865 -5.835 -2.731 1.00 88.94 95 LEU A C 1
ATOM 780 O O . LEU A 1 95 ? 4.715 -5.691 -3.933 1.00 88.94 95 LEU A O 1
ATOM 784 N N . ALA A 1 96 ? 5.937 -6.446 -2.219 1.00 88.00 96 ALA A N 1
ATOM 785 C CA . ALA A 1 96 ? 6.939 -7.105 -3.056 1.00 88.00 96 ALA A CA 1
ATOM 786 C C . ALA A 1 96 ? 6.289 -8.177 -3.942 1.00 88.00 96 ALA A C 1
ATOM 788 O O . ALA A 1 96 ? 6.274 -8.013 -5.157 1.00 88.00 96 ALA A O 1
ATOM 789 N N . LEU A 1 97 ? 5.602 -9.148 -3.328 1.00 89.44 97 LEU A N 1
ATOM 790 C CA . LEU A 1 97 ? 4.925 -10.230 -4.044 1.00 89.44 97 LEU A CA 1
ATOM 791 C C . LEU A 1 97 ? 3.973 -9.699 -5.119 1.00 89.44 97 LEU A C 1
ATOM 793 O O . LEU A 1 97 ? 3.965 -10.175 -6.250 1.00 89.44 97 LEU A O 1
ATOM 797 N N . ARG A 1 98 ? 3.174 -8.681 -4.791 1.00 89.06 98 ARG A N 1
ATOM 798 C CA . ARG A 1 98 ? 2.218 -8.128 -5.756 1.00 89.06 98 ARG A CA 1
ATOM 799 C C . ARG A 1 98 ? 2.873 -7.399 -6.920 1.00 89.06 98 ARG A C 1
AT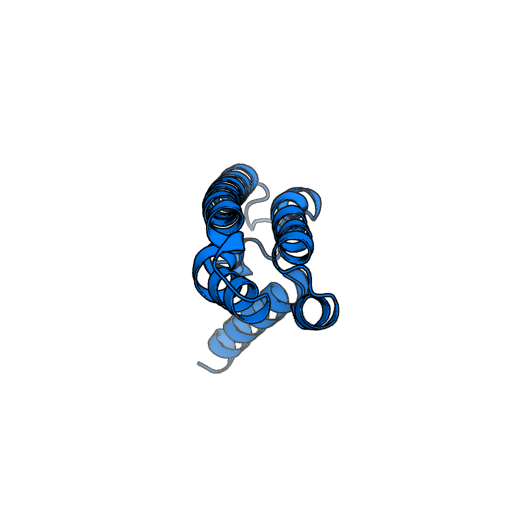OM 801 O O . ARG A 1 98 ? 2.342 -7.459 -8.026 1.00 89.06 98 ARG A O 1
ATOM 808 N N . ARG A 1 99 ? 4.003 -6.729 -6.695 1.00 89.38 99 ARG A N 1
ATOM 809 C CA . ARG A 1 99 ? 4.780 -6.096 -7.770 1.00 89.38 99 ARG A CA 1
ATOM 810 C C . ARG A 1 99 ? 5.395 -7.142 -8.689 1.00 89.38 99 ARG A C 1
ATOM 812 O O . ARG A 1 99 ? 5.347 -6.961 -9.904 1.00 89.38 99 ARG A O 1
ATOM 819 N N . ASP A 1 100 ? 5.895 -8.234 -8.122 1.00 89.12 100 ASP A N 1
ATOM 820 C CA . ASP A 1 100 ? 6.466 -9.343 -8.886 1.00 89.12 100 ASP A CA 1
ATOM 821 C C . ASP A 1 100 ? 5.392 -9.995 -9.761 1.00 89.12 100 ASP A C 1
ATOM 823 O O . ASP A 1 100 ? 5.558 -10.092 -10.975 1.00 89.12 100 ASP A O 1
ATOM 827 N N . VAL A 1 101 ? 4.234 -10.327 -9.178 1.00 89.62 101 VAL A N 1
ATOM 828 C CA . VAL A 1 101 ? 3.084 -10.875 -9.917 1.00 89.62 101 VAL A CA 1
ATOM 829 C C . VAL A 1 101 ? 2.623 -9.912 -11.012 1.00 89.62 101 VAL A C 1
ATOM 831 O O . VAL A 1 101 ? 2.442 -10.331 -12.152 1.00 89.62 101 VAL A O 1
ATOM 834 N N . ALA A 1 102 ? 2.476 -8.618 -10.711 1.00 87.81 102 ALA A N 1
ATOM 835 C CA . ALA A 1 102 ? 2.067 -7.627 -11.707 1.00 87.81 102 ALA A CA 1
ATOM 836 C C . ALA A 1 102 ? 3.068 -7.520 -12.869 1.00 87.81 102 ALA A C 1
ATOM 838 O O . ALA A 1 102 ? 2.659 -7.430 -14.027 1.00 87.81 102 ALA A O 1
ATOM 839 N N . SER A 1 103 ? 4.367 -7.564 -12.568 1.00 87.81 103 SER A N 1
ATOM 840 C CA . SER A 1 103 ? 5.430 -7.524 -13.577 1.00 87.81 103 SER A CA 1
ATOM 841 C C . SER A 1 103 ? 5.402 -8.777 -14.452 1.00 87.81 103 SER A C 1
ATOM 843 O O . SER A 1 103 ? 5.404 -8.666 -15.675 1.00 87.81 103 SER A O 1
ATOM 845 N N . LEU A 1 104 ? 5.275 -9.961 -13.845 1.00 88.81 104 LEU A N 1
ATOM 846 C CA . LEU A 1 104 ? 5.148 -11.233 -14.560 1.00 88.81 104 LEU A CA 1
ATOM 847 C C . LEU A 1 104 ? 3.914 -11.272 -15.463 1.00 88.81 104 LEU A C 1
ATOM 849 O O . LEU A 1 104 ? 4.024 -11.682 -16.614 1.00 88.81 104 LEU A O 1
ATOM 853 N N . CYS A 1 105 ? 2.756 -10.807 -14.987 1.00 89.06 105 CYS A N 1
ATOM 854 C CA . CYS A 1 105 ? 1.545 -10.735 -15.806 1.00 89.06 105 CYS A CA 1
ATOM 855 C C . CYS A 1 105 ? 1.740 -9.849 -17.044 1.00 89.06 105 CYS A C 1
ATOM 857 O O . CYS A 1 105 ? 1.258 -10.187 -18.125 1.00 89.06 105 CYS A O 1
ATOM 859 N N . ILE A 1 106 ? 2.452 -8.727 -16.904 1.00 87.56 106 ILE A N 1
ATOM 860 C CA . ILE A 1 106 ? 2.764 -7.841 -18.030 1.00 87.56 106 ILE A CA 1
ATOM 861 C C . ILE A 1 106 ? 3.729 -8.525 -18.999 1.00 87.56 106 ILE A C 1
ATOM 863 O O . ILE A 1 106 ? 3.455 -8.534 -20.195 1.00 87.56 106 ILE A O 1
ATOM 867 N N . PHE A 1 107 ? 4.805 -9.147 -18.509 1.00 87.69 107 PHE A N 1
ATOM 868 C CA . PHE A 1 107 ? 5.744 -9.880 -19.365 1.00 87.69 107 PHE A CA 1
ATOM 869 C C . PHE A 1 107 ? 5.073 -11.029 -20.117 1.00 87.69 107 PHE A C 1
ATOM 871 O O . PHE A 1 107 ? 5.268 -11.164 -21.322 1.00 87.69 107 PHE A O 1
ATOM 878 N N . PHE A 1 108 ? 4.232 -11.808 -19.435 1.00 92.31 108 PHE A N 1
ATOM 879 C CA . PHE A 1 108 ? 3.448 -12.873 -20.051 1.00 92.31 108 PHE A CA 1
ATOM 880 C C . PHE A 1 108 ? 2.559 -12.328 -21.173 1.00 92.31 108 PHE A C 1
ATOM 882 O O . PHE A 1 108 ? 2.541 -12.879 -22.269 1.00 92.31 108 PHE A O 1
ATOM 889 N N . ARG A 1 109 ? 1.869 -11.205 -20.930 1.00 91.69 109 ARG A N 1
ATOM 890 C CA . ARG A 1 109 ? 1.030 -10.550 -21.939 1.00 91.69 109 ARG A CA 1
ATOM 891 C C . ARG A 1 109 ? 1.834 -9.993 -23.114 1.00 91.69 109 ARG A C 1
ATOM 893 O O . ARG A 1 109 ? 1.322 -9.996 -24.218 1.00 91.69 109 ARG A O 1
ATOM 900 N N . ILE A 1 110 ? 3.054 -9.506 -22.895 1.00 90.50 110 ILE A N 1
ATOM 901 C CA . ILE A 1 110 ? 3.930 -9.032 -23.979 1.00 90.50 110 ILE A CA 1
ATOM 902 C C . ILE A 1 110 ? 4.423 -10.204 -24.835 1.00 90.50 110 ILE A C 1
ATOM 904 O O . ILE A 1 110 ? 4.571 -10.053 -26.040 1.00 90.50 110 ILE A O 1
ATOM 908 N N . TYR A 1 111 ? 4.701 -11.354 -24.219 1.00 92.56 111 TYR A N 1
ATOM 909 C CA . TYR A 1 111 ? 5.246 -12.516 -24.918 1.00 92.56 111 TYR A CA 1
ATOM 910 C C . TYR A 1 111 ? 4.180 -13.339 -25.661 1.00 92.56 111 TYR A C 1
ATOM 912 O O . TYR A 1 111 ? 4.456 -13.857 -26.738 1.00 92.56 111 TYR A O 1
ATOM 920 N N . HIS A 1 112 ? 2.977 -13.478 -25.091 1.00 90.38 112 HIS A N 1
ATOM 921 C CA . HIS A 1 112 ? 1.885 -14.288 -25.655 1.00 90.38 112 HIS A CA 1
ATOM 922 C C . HIS A 1 112 ? 0.741 -13.472 -26.277 1.00 90.38 112 HIS A C 1
ATOM 924 O O . HIS A 1 112 ? -0.230 -14.068 -26.746 1.00 90.38 112 HIS A O 1
ATOM 930 N N . GLY A 1 113 ? 0.799 -12.143 -26.193 1.00 67.56 113 GLY A N 1
ATOM 931 C CA . GLY A 1 113 ? -0.225 -11.231 -26.709 1.00 67.56 113 GLY A CA 1
ATOM 932 C C . GLY A 1 113 ? 0.009 -10.802 -28.144 1.00 67.56 113 GLY A C 1
ATOM 933 O O . GLY A 1 113 ? 1.180 -10.786 -28.580 1.00 67.56 113 GLY A O 1
#

Secondary structure (DSSP, 8-state):
-----S-TT--THHHHHHHHHHHHHHHHHHHHHGGGS-HHHHHHHHHHHTHHHHHTTGGGGTTS-HHHHHHHHHHHHHHHHHHT-HHHHHTS--HHHHHHHHHHHHHHHHHH-